Protein AF-A0A0D6LVY1-F1 (afdb_monomer)

Solvent-accessible surface area (backbone atoms only — not comparable to full-atom values): 8992 Å² total; per-residue (Å²): 85,73,60,72,31,41,36,38,36,29,30,44,64,63,75,89,85,78,68,88,63,68,72,38,82,37,32,75,50,54,25,40,91,86,41,51,76,86,82,75,62,76,79,96,64,95,49,84,60,47,38,36,43,37,40,38,37,65,56,86,53,78,99,54,90,48,34,40,32,43,77,42,79,54,66,68,87,54,64,52,91,67,97,62,76,85,53,84,87,80,89,73,90,65,72,58,67,59,88,60,89,83,53,43,75,48,69,77,70,70,82,70,72,76,83,75,93,75,93,77,77,80,78,89,80,80,80,84,81,91,82,85,92,128

Radius of gyration: 21.42 Å; Cα contacts (8 Å, |Δi|>4): 197; chains: 1; bounding box: 46×61×39 Å

Organism: NCBI:txid53326

Mean predicted aligned error: 12.51 Å

Sequence (134 aa):
ARKNTQKTLLS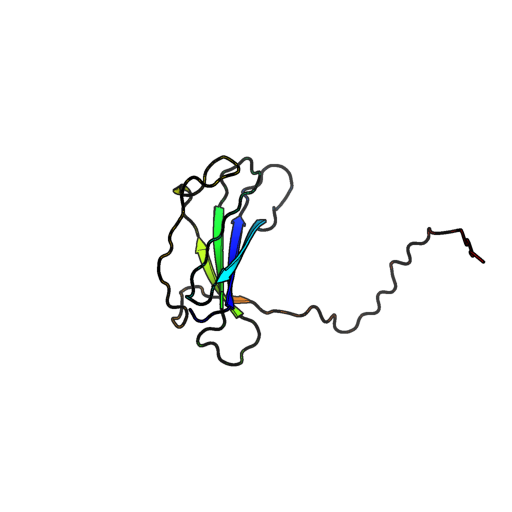NGAEYLSGPDPDDLLDQGYTDANGEFQLSGGTAELTPIDPVFKVYHDCDDGIKPGSRKVKFALPKSYITNGKTPKKTFDIGVLNLETIFAKEEREMIVSRMRRGGINADYMDADKSGSSEENQ

Foldseek 3Di:
DAWFKKKWKWWLADDDDDPRDDTHTFFIDTQDRVRDDDTGGDDDHPDQTWMKMKIWACQLVPPDAFTKIDIDTDDSVQDDPDGDGPDDDDPDDDDPNDDDVPIDGDGPPPPPVPDDPPPPDPPPDDDDDDDDDD

Structure (mmCIF, N/CA/C/O backbone):
data_AF-A0A0D6LVY1-F1
#
_entry.id   AF-A0A0D6LVY1-F1
#
loop_
_atom_site.group_PDB
_atom_site.id
_atom_site.type_symbol
_atom_site.label_atom_id
_atom_site.label_alt_id
_atom_site.label_comp_id
_atom_site.label_asym_id
_atom_site.label_entity_id
_atom_site.label_seq_id
_atom_site.pdbx_PDB_ins_code
_atom_site.Cartn_x
_atom_site.Cartn_y
_atom_site.Cartn_z
_atom_site.occupancy
_atom_site.B_iso_or_equiv
_atom_site.auth_seq_id
_atom_site.auth_comp_id
_atom_site.auth_asym_id
_atom_site.auth_atom_id
_atom_site.pdbx_PDB_model_n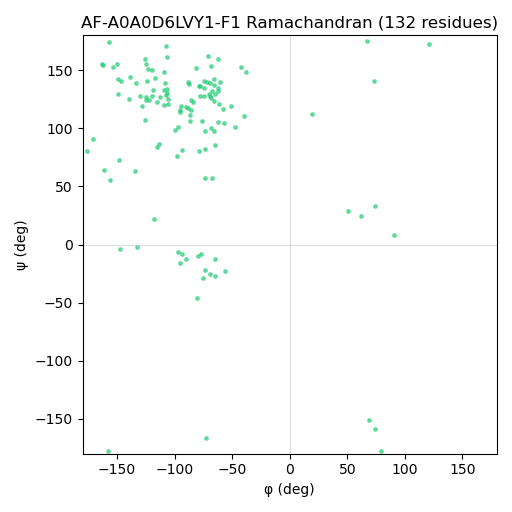um
ATOM 1 N N . ALA A 1 1 ? 7.994 -6.493 -7.356 1.00 50.12 1 ALA A N 1
ATOM 2 C CA . ALA A 1 1 ? 8.145 -5.142 -7.938 1.00 50.12 1 ALA A CA 1
ATOM 3 C C . ALA A 1 1 ? 9.577 -4.678 -7.717 1.00 50.12 1 ALA A C 1
ATOM 5 O O . ALA A 1 1 ? 10.118 -4.959 -6.653 1.00 50.12 1 ALA A O 1
ATOM 6 N N . ARG A 1 2 ? 10.209 -4.020 -8.698 1.00 51.91 2 ARG A N 1
ATOM 7 C CA . ARG A 1 2 ? 11.494 -3.351 -8.451 1.00 51.91 2 ARG A CA 1
ATOM 8 C C . ARG A 1 2 ? 11.260 -2.159 -7.511 1.00 51.91 2 ARG A C 1
ATOM 10 O O . ARG A 1 2 ? 10.150 -1.634 -7.437 1.00 51.91 2 ARG A O 1
ATOM 17 N N . LYS A 1 3 ? 12.310 -1.809 -6.769 1.00 61.41 3 LYS A N 1
ATOM 18 C CA . LYS A 1 3 ? 12.375 -0.735 -5.765 1.00 61.41 3 LYS A CA 1
ATOM 19 C C . LYS A 1 3 ? 11.665 0.543 -6.240 1.00 61.41 3 LYS A C 1
ATOM 21 O O . LYS A 1 3 ? 11.654 0.818 -7.436 1.00 61.41 3 LYS A O 1
ATOM 26 N N . ASN A 1 4 ? 11.170 1.347 -5.296 1.00 67.88 4 ASN A N 1
ATOM 27 C CA . ASN A 1 4 ? 10.585 2.672 -5.548 1.00 67.88 4 ASN A CA 1
ATOM 28 C C . ASN A 1 4 ? 9.184 2.684 -6.201 1.00 67.88 4 ASN A C 1
ATOM 30 O O . ASN A 1 4 ? 8.853 3.588 -6.961 1.00 67.88 4 ASN A O 1
ATOM 34 N N . THR A 1 5 ? 8.337 1.697 -5.895 1.00 81.00 5 THR A N 1
ATOM 35 C CA . THR A 1 5 ? 6.902 1.760 -6.223 1.00 81.00 5 THR A CA 1
ATOM 36 C C . THR A 1 5 ? 6.168 2.541 -5.131 1.00 81.00 5 THR A C 1
ATOM 38 O O . THR A 1 5 ? 6.226 2.126 -3.971 1.00 81.00 5 THR A O 1
ATOM 41 N N . GLN A 1 6 ? 5.462 3.622 -5.475 1.00 85.75 6 GLN A N 1
ATOM 42 C CA . GLN A 1 6 ? 4.680 4.398 -4.505 1.00 85.75 6 GLN A CA 1
ATOM 43 C C . GLN A 1 6 ? 3.359 3.686 -4.192 1.00 85.75 6 GLN A C 1
ATOM 45 O O . GLN A 1 6 ? 2.665 3.158 -5.066 1.00 85.75 6 GLN A O 1
ATOM 50 N N . LYS A 1 7 ? 3.025 3.652 -2.908 1.00 88.25 7 LYS A N 1
ATOM 51 C CA . LYS A 1 7 ? 1.880 2.965 -2.324 1.00 88.25 7 LYS A CA 1
ATOM 52 C C . LYS A 1 7 ? 1.079 3.985 -1.535 1.00 88.25 7 LYS A C 1
ATOM 54 O O . LYS A 1 7 ? 1.641 4.657 -0.678 1.00 88.25 7 LYS A O 1
ATOM 59 N N . THR A 1 8 ? -0.212 4.084 -1.810 1.00 87.19 8 THR A N 1
ATOM 60 C CA . THR A 1 8 ? -1.088 5.067 -1.169 1.00 87.19 8 THR A CA 1
ATOM 61 C C . THR A 1 8 ? -2.319 4.356 -0.637 1.00 87.19 8 THR A C 1
ATOM 63 O O . THR A 1 8 ? -2.982 3.628 -1.375 1.00 87.19 8 THR A O 1
ATOM 66 N N . LEU A 1 9 ? -2.628 4.569 0.634 1.00 83.62 9 LEU A N 1
ATOM 67 C CA . LEU A 1 9 ? -3.845 4.103 1.274 1.00 83.62 9 LEU A CA 1
ATOM 68 C C . LEU A 1 9 ? -4.773 5.298 1.475 1.00 83.62 9 LEU A C 1
ATOM 70 O O . LEU A 1 9 ? -4.373 6.298 2.065 1.00 83.62 9 LEU A O 1
ATOM 74 N N . LEU A 1 10 ? -5.997 5.185 0.977 1.00 83.62 10 LEU A N 1
ATOM 75 C CA . LEU A 1 10 ? -7.012 6.226 1.081 1.00 83.62 10 LEU A CA 1
ATOM 76 C C . LEU A 1 10 ? -8.279 5.675 1.726 1.00 83.62 10 LEU A C 1
ATOM 78 O O . LEU A 1 10 ? -8.540 4.477 1.608 1.00 83.62 10 LEU A O 1
ATOM 82 N N . SER A 1 11 ? -9.083 6.537 2.335 1.00 81.19 11 SER A N 1
ATOM 83 C CA . SER A 1 11 ? -10.491 6.265 2.628 1.00 81.19 11 SER A CA 1
ATOM 84 C C . SER A 1 11 ? -11.375 7.071 1.694 1.00 81.19 11 SER A C 1
ATOM 86 O O . SER A 1 11 ? -11.177 8.267 1.510 1.00 81.19 11 SER A O 1
ATOM 88 N N . ASN A 1 12 ? -12.384 6.413 1.132 1.00 71.00 12 ASN A N 1
ATOM 89 C CA . ASN A 1 12 ? -13.540 7.122 0.614 1.00 71.00 12 ASN A CA 1
ATOM 90 C C . ASN A 1 12 ? -14.491 7.298 1.800 1.00 71.00 12 ASN A C 1
ATOM 92 O O . ASN A 1 12 ? -15.001 6.298 2.321 1.00 71.00 12 ASN A O 1
ATOM 96 N N . GLY A 1 13 ? -14.662 8.533 2.261 1.00 57.00 13 GLY A N 1
ATOM 97 C CA . GLY A 1 13 ? -15.585 8.826 3.346 1.00 57.00 13 GLY A CA 1
ATOM 98 C C . GLY A 1 13 ? -17.032 8.773 2.870 1.00 57.00 13 GLY A C 1
ATOM 99 O O . GLY A 1 13 ? -17.350 9.204 1.758 1.00 57.00 13 GLY A O 1
ATOM 100 N N . ALA A 1 14 ? -17.925 8.225 3.693 1.00 50.12 14 ALA A N 1
ATOM 101 C CA . ALA A 1 14 ? -19.364 8.365 3.481 1.00 50.12 14 ALA A CA 1
ATOM 102 C C . ALA A 1 14 ? -19.869 9.518 4.362 1.00 50.12 14 ALA A C 1
ATOM 104 O O . ALA A 1 14 ? -20.052 9.349 5.570 1.00 50.12 14 ALA A O 1
ATOM 105 N N . GLU A 1 15 ? -20.067 10.681 3.730 1.00 57.06 15 GLU A N 1
ATOM 106 C CA . GLU A 1 15 ? -20.613 11.926 4.292 1.00 57.06 15 GLU A CA 1
ATOM 107 C C . GLU A 1 15 ? -21.750 11.727 5.311 1.00 57.06 15 GLU A C 1
ATOM 109 O O . GLU A 1 15 ? -22.649 10.908 5.106 1.00 57.06 15 GLU A O 1
ATOM 114 N N . TYR A 1 16 ? -21.837 12.644 6.290 1.00 52.41 16 TYR A N 1
ATOM 115 C CA . TYR A 1 16 ? -23.158 13.222 6.593 1.00 52.41 16 TYR A CA 1
ATOM 116 C C . TYR A 1 16 ? -23.211 14.687 7.085 1.00 52.41 16 TYR A C 1
ATOM 118 O O . TYR A 1 16 ? -24.319 15.186 7.236 1.00 52.41 16 TYR A O 1
ATOM 126 N N . LEU A 1 17 ? -22.121 15.437 7.330 1.00 47.94 17 LEU A N 1
ATOM 127 C CA . LEU A 1 17 ? -22.277 16.808 7.884 1.00 47.94 17 LEU A CA 1
ATOM 128 C C . LEU A 1 17 ? -21.488 17.954 7.224 1.00 47.94 17 LEU A C 1
ATOM 130 O O . LEU A 1 17 ? -21.702 19.096 7.627 1.00 47.94 17 LEU A O 1
ATOM 134 N N . SER A 1 18 ? -20.645 17.733 6.208 1.00 48.72 18 SER A N 1
ATOM 135 C CA . SER A 1 18 ? -19.869 18.843 5.621 1.00 48.72 18 SER A CA 1
ATOM 136 C C . SER A 1 18 ? -19.408 18.625 4.170 1.00 48.72 18 SER A C 1
ATOM 138 O O . SER A 1 18 ? -18.233 18.792 3.869 1.00 48.72 18 SER A O 1
ATOM 140 N N . GLY A 1 19 ? -20.325 18.339 3.245 1.00 54.09 19 GLY A N 1
ATOM 141 C CA . GLY A 1 19 ? -20.007 18.330 1.809 1.00 54.09 19 GLY A CA 1
ATOM 142 C C . GLY A 1 19 ? -19.047 17.209 1.377 1.00 54.09 19 GLY A C 1
ATOM 143 O O . GLY A 1 19 ? -18.589 16.440 2.221 1.00 54.09 19 GLY A O 1
ATOM 144 N N . PRO A 1 20 ? -18.793 17.073 0.059 1.00 48.28 20 PRO A N 1
ATOM 145 C CA . PRO A 1 20 ? -18.098 15.918 -0.493 1.00 48.28 20 PRO A CA 1
ATOM 146 C C . PRO A 1 20 ? -16.690 15.853 0.088 1.00 48.28 20 PRO A C 1
ATOM 148 O O . PRO A 1 20 ? -15.836 16.660 -0.288 1.00 48.28 20 PRO A O 1
ATOM 151 N N . ASP A 1 21 ? -16.470 14.913 1.007 1.00 55.62 21 ASP A N 1
ATOM 152 C CA . ASP A 1 21 ? -15.149 14.683 1.571 1.00 55.62 21 ASP A CA 1
ATOM 153 C C . ASP A 1 21 ? -14.218 14.264 0.424 1.00 55.62 21 ASP A C 1
ATOM 155 O O . ASP A 1 21 ? -14.512 13.300 -0.297 1.00 55.62 21 ASP A O 1
ATOM 159 N N . PRO A 1 22 ? -13.126 15.005 0.173 1.00 59.91 22 PRO A N 1
ATOM 160 C CA . PRO A 1 22 ? -12.109 14.540 -0.756 1.00 59.91 22 PRO A CA 1
ATOM 161 C C . PRO A 1 22 ? -11.541 13.213 -0.236 1.00 59.91 22 PRO A C 1
ATOM 163 O O . PRO A 1 22 ? -11.333 13.095 0.964 1.00 59.91 22 PRO A O 1
ATOM 166 N N . ASP A 1 23 ? -11.282 12.236 -1.123 1.00 70.00 23 ASP A N 1
ATOM 167 C CA . ASP A 1 23 ? -10.627 10.961 -0.771 1.00 70.00 23 ASP A CA 1
ATOM 168 C C . ASP A 1 23 ? -9.483 11.209 0.240 1.00 70.00 23 ASP A C 1
ATOM 170 O O . ASP A 1 23 ? -8.447 11.791 -0.109 1.00 70.00 23 ASP A O 1
ATOM 174 N N . ASP A 1 24 ? -9.673 10.764 1.480 1.00 83.31 24 ASP A N 1
ATOM 175 C CA . ASP A 1 24 ? -8.794 11.070 2.604 1.00 83.31 24 ASP A CA 1
ATOM 176 C C . ASP A 1 24 ? -7.503 10.258 2.483 1.00 83.31 24 ASP A C 1
ATOM 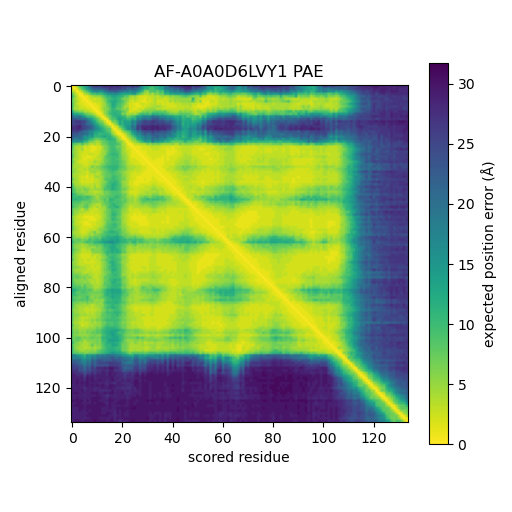178 O O . ASP A 1 24 ? -7.531 9.031 2.348 1.00 83.31 24 ASP A O 1
ATOM 182 N N . LEU A 1 25 ? -6.346 10.923 2.551 1.00 88.69 25 LEU A N 1
ATOM 183 C CA . LEU A 1 25 ? -5.053 10.243 2.586 1.00 88.69 25 LEU A CA 1
ATOM 184 C C . LEU A 1 25 ? -4.797 9.654 3.972 1.00 88.69 25 LEU A C 1
ATOM 186 O O . LEU A 1 25 ? -4.458 10.379 4.902 1.00 88.69 25 LEU A O 1
ATOM 190 N N . LEU A 1 26 ? -4.906 8.330 4.087 1.00 90.38 26 LEU A N 1
ATOM 191 C CA . LEU A 1 26 ? -4.659 7.618 5.339 1.00 90.38 26 LEU A CA 1
ATOM 192 C C . LEU A 1 26 ? -3.170 7.395 5.584 1.00 90.38 26 LEU A C 1
ATOM 194 O O . LEU A 1 26 ? -2.700 7.585 6.701 1.00 90.38 26 LEU A O 1
ATOM 198 N N . ASP A 1 27 ? -2.449 6.950 4.554 1.00 93.00 27 ASP A N 1
ATOM 199 C CA . ASP A 1 27 ? -1.009 6.709 4.625 1.00 93.00 27 ASP A CA 1
ATOM 200 C C . ASP A 1 27 ? -0.392 6.618 3.220 1.00 93.00 27 ASP A C 1
ATOM 202 O O . ASP A 1 27 ? -1.062 6.264 2.242 1.00 93.00 27 ASP A O 1
ATOM 206 N N . GLN A 1 28 ? 0.902 6.904 3.106 1.00 94.44 28 GLN A N 1
ATOM 207 C CA . GLN A 1 28 ? 1.661 6.754 1.870 1.00 94.44 28 GLN A CA 1
ATOM 208 C C . GLN A 1 28 ? 3.104 6.343 2.152 1.00 94.44 28 GLN A C 1
ATOM 210 O O . GLN A 1 28 ? 3.770 6.871 3.036 1.00 94.44 28 GLN A O 1
ATOM 215 N N . GLY A 1 29 ? 3.623 5.453 1.313 1.00 94.06 29 GLY A N 1
ATOM 216 C CA . GLY A 1 29 ? 5.001 4.997 1.401 1.00 94.06 29 GLY A CA 1
ATOM 217 C C . GLY A 1 29 ? 5.516 4.442 0.084 1.00 94.06 29 GLY A C 1
ATOM 218 O O . GLY A 1 29 ? 4.824 4.430 -0.934 1.00 94.06 29 GLY A O 1
ATOM 219 N N . TYR A 1 30 ? 6.752 3.963 0.115 1.00 93.75 30 TYR A N 1
ATOM 220 C CA . TYR A 1 30 ? 7.396 3.297 -1.010 1.00 93.75 30 TYR A CA 1
ATOM 221 C C . TYR A 1 30 ? 7.771 1.878 -0.616 1.00 93.75 30 TYR A C 1
ATOM 223 O O . TYR A 1 30 ? 8.063 1.604 0.546 1.00 93.75 30 TYR A O 1
ATOM 231 N N . THR A 1 31 ? 7.786 0.980 -1.596 1.00 92.12 31 THR A N 1
ATOM 232 C CA . THR A 1 31 ? 8.335 -0.361 -1.386 1.00 92.12 31 THR A CA 1
ATOM 233 C C . THR A 1 31 ? 9.831 -0.297 -1.117 1.00 92.12 31 THR A C 1
ATOM 235 O O . THR A 1 31 ? 10.549 0.457 -1.787 1.00 92.12 31 THR A O 1
ATOM 238 N N . ASP A 1 32 ? 10.301 -1.149 -0.219 1.00 90.62 32 ASP A N 1
ATOM 239 C CA . ASP A 1 32 ? 11.709 -1.270 0.127 1.00 90.62 32 ASP A CA 1
ATOM 240 C C . ASP A 1 32 ? 12.549 -1.956 -0.977 1.00 90.62 32 ASP A C 1
ATOM 242 O O . ASP A 1 32 ? 12.137 -2.116 -2.134 1.00 90.62 32 ASP A O 1
ATOM 246 N N . ALA A 1 33 ? 13.776 -2.355 -0.626 1.00 89.38 33 ALA A N 1
ATOM 247 C CA . ALA A 1 33 ? 14.681 -3.039 -1.540 1.00 89.38 33 ALA A CA 1
ATOM 248 C C . ALA A 1 33 ? 14.189 -4.426 -1.998 1.00 89.38 33 ALA A C 1
ATOM 250 O O . ALA A 1 33 ? 14.576 -4.854 -3.090 1.00 89.38 33 ALA A O 1
ATOM 251 N N . ASN A 1 34 ? 13.369 -5.092 -1.182 1.00 89.81 34 ASN A N 1
ATOM 252 C CA . ASN A 1 34 ? 12.804 -6.419 -1.418 1.00 89.81 34 ASN A CA 1
ATOM 253 C C . ASN A 1 34 ? 11.412 -6.350 -2.072 1.00 89.81 34 ASN A C 1
ATOM 255 O O . ASN A 1 34 ? 10.889 -7.364 -2.529 1.00 89.81 34 ASN A O 1
ATOM 259 N N . GLY A 1 35 ? 10.830 -5.152 -2.178 1.00 89.88 35 GLY A N 1
ATOM 260 C CA . GLY A 1 35 ? 9.481 -4.943 -2.697 1.00 89.88 35 GLY A CA 1
ATOM 261 C C . GLY A 1 35 ? 8.397 -4.991 -1.616 1.00 89.88 35 GLY A C 1
ATOM 262 O O . GLY A 1 35 ? 7.214 -4.969 -1.961 1.00 89.88 35 GLY A O 1
ATOM 263 N N . GLU A 1 36 ? 8.785 -5.043 -0.341 1.00 92.69 36 GLU A N 1
ATOM 264 C CA . GLU A 1 36 ? 7.888 -5.070 0.812 1.00 92.69 36 GLU A CA 1
ATOM 265 C C . GLU A 1 36 ? 7.415 -3.660 1.168 1.00 92.69 36 GLU A C 1
ATOM 267 O O . GLU A 1 36 ? 8.086 -2.660 0.896 1.00 92.69 36 GLU A O 1
ATOM 272 N N . PHE A 1 37 ? 6.225 -3.570 1.755 1.00 94.00 37 PHE A N 1
ATOM 273 C CA . PHE A 1 37 ? 5.652 -2.323 2.244 1.00 94.00 37 PHE A CA 1
ATOM 274 C C . PHE A 1 37 ? 4.677 -2.617 3.384 1.00 94.00 37 PHE A C 1
ATOM 276 O O . PHE A 1 37 ? 4.054 -3.677 3.427 1.00 94.00 37 PHE A O 1
ATOM 283 N N . GLN A 1 38 ? 4.505 -1.646 4.274 1.00 94.50 38 GLN A N 1
ATOM 284 C CA . GLN A 1 38 ? 3.483 -1.680 5.308 1.00 94.50 38 GLN A CA 1
ATOM 285 C C . GLN A 1 38 ? 2.895 -0.281 5.436 1.00 94.50 38 GLN A C 1
ATOM 287 O O . GLN A 1 38 ? 3.640 0.679 5.598 1.00 94.50 38 GLN A O 1
ATOM 292 N N . LEU A 1 39 ? 1.572 -0.181 5.318 1.00 93.75 39 LEU A N 1
ATOM 293 C CA . LEU A 1 39 ? 0.836 1.070 5.464 1.00 93.75 39 LEU A CA 1
ATOM 294 C C . LEU A 1 39 ? -0.223 0.913 6.549 1.00 93.75 39 LEU A C 1
ATOM 296 O O . LEU A 1 39 ? -0.880 -0.130 6.640 1.00 93.75 39 LEU A O 1
ATOM 300 N N . SER A 1 40 ? -0.403 1.953 7.353 1.00 92.19 40 SER A N 1
ATOM 301 C CA . SER A 1 40 ? -1.433 2.016 8.383 1.00 92.19 40 SER A CA 1
ATOM 302 C C . SER A 1 40 ? -1.885 3.451 8.592 1.00 92.19 40 SER A C 1
ATOM 304 O O . SER A 1 40 ? -1.069 4.324 8.863 1.00 92.19 40 SER A O 1
ATOM 306 N N . GLY A 1 41 ? -3.193 3.670 8.558 1.00 88.69 41 GLY A N 1
ATOM 307 C CA . GLY A 1 41 ? -3.781 4.971 8.831 1.00 88.69 41 GLY A CA 1
ATOM 308 C C . GLY A 1 41 ? -5.227 4.836 9.277 1.00 88.69 41 GLY A C 1
ATOM 309 O O . GLY A 1 41 ? -5.794 3.740 9.296 1.00 88.69 41 GLY A O 1
ATOM 310 N N . GLY A 1 42 ? -5.815 5.960 9.657 1.00 87.25 42 GLY A N 1
ATOM 311 C CA . GLY A 1 42 ? -7.206 6.042 10.068 1.00 87.25 42 GLY A CA 1
ATOM 312 C C . GLY A 1 42 ? -7.687 7.482 10.016 1.00 87.25 42 GLY A C 1
ATOM 313 O O . GLY A 1 42 ? -6.891 8.409 10.136 1.00 87.25 42 GLY A O 1
ATOM 314 N N . THR A 1 43 ? -8.991 7.649 9.851 1.00 85.00 43 THR A N 1
ATOM 315 C CA . THR A 1 43 ? -9.669 8.946 9.838 1.00 85.00 43 THR A CA 1
ATOM 316 C C . THR A 1 43 ? -10.802 8.942 10.868 1.00 85.00 43 THR A C 1
ATOM 318 O O . THR A 1 43 ? -11.220 7.883 11.354 1.00 85.00 43 THR A O 1
ATOM 321 N N . ALA A 1 44 ? -11.242 10.129 11.276 1.00 83.62 44 ALA A N 1
ATOM 322 C CA . ALA A 1 44 ? -12.296 10.309 12.264 1.00 83.62 44 ALA A CA 1
ATOM 323 C C . ALA A 1 44 ? -13.651 10.459 11.562 1.00 83.62 44 ALA A C 1
ATOM 325 O O . ALA A 1 44 ? -14.156 11.566 11.406 1.00 83.62 44 ALA A O 1
ATOM 326 N N . GLU A 1 45 ? -14.248 9.332 11.177 1.00 75.75 45 GLU A N 1
ATOM 327 C CA . GLU A 1 45 ? -15.548 9.303 10.503 1.00 75.75 45 GLU A CA 1
ATOM 328 C C . GLU A 1 45 ? -16.670 8.755 11.396 1.00 75.75 45 GLU A C 1
ATOM 330 O O . GLU A 1 45 ? -16.459 7.905 12.267 1.00 75.75 45 GLU A O 1
ATOM 335 N N . LEU A 1 46 ? -17.889 9.262 11.179 1.00 75.25 46 LEU A N 1
ATOM 336 C CA . LEU A 1 46 ? -19.106 8.773 11.842 1.00 75.25 46 LEU A CA 1
ATOM 337 C C . LEU A 1 46 ? -19.583 7.439 11.253 1.00 75.25 46 LEU A C 1
ATOM 339 O O . LEU A 1 46 ? -20.228 6.648 11.945 1.00 75.25 46 LEU A O 1
ATOM 343 N N . THR A 1 47 ? -19.298 7.206 9.974 1.00 77.38 47 THR A N 1
ATOM 344 C CA . THR A 1 47 ? -19.686 6.013 9.223 1.00 77.38 47 THR A CA 1
ATOM 345 C C . THR A 1 47 ? -18.467 5.109 8.995 1.00 77.38 47 THR A C 1
ATOM 347 O O . THR A 1 47 ? -17.321 5.538 9.146 1.00 77.38 47 THR A O 1
ATOM 350 N N . PRO A 1 48 ? -18.670 3.817 8.680 1.00 77.62 48 PRO A N 1
ATOM 351 C CA . PRO A 1 48 ? -17.566 2.957 8.276 1.00 77.62 48 PRO A CA 1
ATOM 352 C C . PRO A 1 48 ? -16.973 3.417 6.941 1.00 77.62 48 PRO A C 1
ATOM 354 O O . PRO A 1 48 ? -17.680 3.432 5.934 1.00 77.62 48 PRO A O 1
ATOM 357 N N . ILE A 1 49 ? -15.669 3.685 6.943 1.00 84.81 49 ILE A N 1
ATOM 358 C CA . ILE A 1 49 ? -14.904 4.088 5.758 1.00 84.81 49 ILE A CA 1
ATOM 359 C C . ILE A 1 49 ? -14.894 3.020 4.654 1.00 84.81 49 ILE A C 1
ATOM 361 O O . ILE A 1 49 ? -15.078 1.824 4.910 1.00 84.81 49 ILE A O 1
ATOM 365 N N . ASP A 1 50 ? -14.604 3.443 3.424 1.00 88.00 50 ASP A N 1
ATOM 366 C CA . ASP A 1 50 ? -14.379 2.569 2.270 1.00 88.00 50 ASP A CA 1
ATOM 367 C C . ASP A 1 50 ? -12.913 2.668 1.797 1.00 88.00 50 ASP A C 1
ATOM 369 O O . ASP A 1 50 ? -12.587 3.486 0.933 1.00 88.00 50 ASP A O 1
ATOM 373 N N . PRO A 1 51 ? -11.989 1.875 2.377 1.00 89.19 51 PRO A N 1
ATOM 374 C CA . PRO A 1 51 ? -10.568 2.035 2.123 1.00 89.19 51 PRO A CA 1
ATOM 375 C C . PRO A 1 51 ? -10.156 1.516 0.743 1.00 89.19 51 PRO A C 1
ATOM 377 O O . PRO A 1 51 ? -10.502 0.404 0.330 1.00 89.19 51 PRO A O 1
ATOM 380 N N . VAL A 1 52 ? -9.341 2.307 0.049 1.00 92.12 52 VAL A N 1
ATOM 381 C CA . VAL A 1 52 ? -8.785 2.004 -1.270 1.00 92.12 52 VAL A CA 1
ATOM 382 C C . VAL A 1 52 ? -7.265 2.052 -1.210 1.00 92.12 52 VAL A C 1
ATOM 384 O O . VAL A 1 52 ? -6.659 3.066 -0.871 1.00 92.12 52 VAL A O 1
ATOM 387 N N . PHE A 1 53 ? -6.639 0.956 -1.614 1.00 93.81 53 PHE A N 1
ATOM 388 C CA . PHE A 1 53 ? -5.201 0.853 -1.790 1.00 93.81 53 PHE A CA 1
ATOM 389 C C . PHE A 1 53 ? -4.824 1.123 -3.251 1.00 93.81 53 PHE A C 1
ATOM 391 O O . PHE A 1 53 ? -5.260 0.417 -4.162 1.00 93.81 53 PHE A O 1
ATOM 398 N N . LYS A 1 54 ? -4.014 2.156 -3.486 1.00 93.38 54 LYS A N 1
ATOM 399 C CA . LYS A 1 54 ? -3.526 2.568 -4.806 1.00 93.38 54 LYS A CA 1
ATOM 400 C C . LYS A 1 54 ? -2.031 2.252 -4.930 1.00 93.38 54 LYS A C 1
ATOM 402 O O . LYS A 1 54 ? -1.236 2.558 -4.042 1.00 93.38 54 LYS A O 1
ATOM 407 N N . VAL A 1 55 ? -1.647 1.649 -6.052 1.00 93.75 55 VAL A N 1
ATOM 408 C CA . VAL A 1 55 ? -0.259 1.333 -6.404 1.00 93.75 55 VAL A CA 1
ATOM 409 C C . VAL A 1 55 ? 0.139 2.125 -7.635 1.00 93.75 55 VAL A C 1
ATOM 411 O O . VAL A 1 55 ? -0.476 1.956 -8.684 1.00 93.75 55 VAL A O 1
ATOM 414 N N . TYR A 1 56 ? 1.194 2.919 -7.508 1.00 92.94 56 TYR A N 1
ATOM 415 C CA . TYR A 1 56 ? 1.777 3.738 -8.563 1.00 92.94 56 TYR A CA 1
ATOM 416 C C . TYR A 1 56 ? 3.125 3.162 -8.970 1.00 92.94 56 TYR A C 1
ATOM 418 O O . TYR A 1 56 ? 4.020 3.033 -8.130 1.00 92.94 56 TYR A O 1
ATOM 426 N N . HIS A 1 57 ? 3.268 2.778 -10.235 1.00 91.56 57 HIS A N 1
ATOM 427 C CA . HIS A 1 57 ? 4.444 2.053 -10.702 1.00 91.56 57 HIS A CA 1
ATOM 428 C C . HIS A 1 57 ? 4.769 2.332 -12.169 1.00 91.56 57 HIS A C 1
ATOM 430 O O . HIS A 1 57 ? 3.885 2.646 -12.960 1.00 91.56 57 HIS A O 1
ATOM 436 N N . ASP A 1 58 ? 6.038 2.140 -12.521 1.00 90.31 58 ASP A N 1
ATOM 437 C CA . ASP A 1 58 ? 6.542 2.251 -13.897 1.00 90.31 58 ASP A CA 1
ATOM 438 C C . ASP A 1 58 ? 7.113 0.903 -14.395 1.00 90.31 58 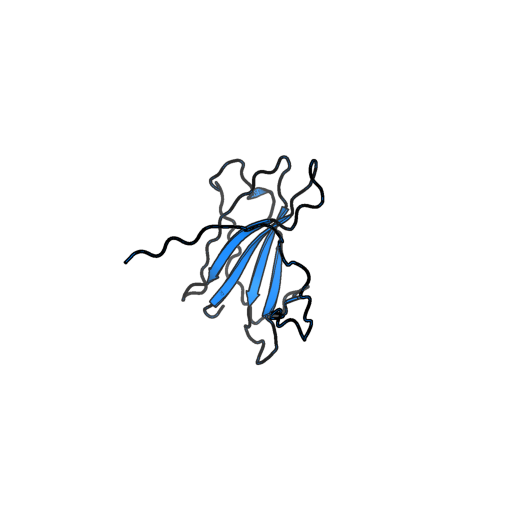ASP A C 1
ATOM 440 O O . ASP A 1 58 ? 7.957 0.851 -15.293 1.00 90.31 58 ASP A O 1
ATOM 444 N N . CYS A 1 59 ? 6.700 -0.221 -13.786 1.00 89.31 59 CYS A N 1
ATOM 445 C CA . CYS A 1 59 ? 7.177 -1.547 -14.189 1.00 89.31 59 CYS A CA 1
ATOM 446 C C . CYS A 1 59 ? 6.709 -1.855 -15.618 1.00 89.31 59 CYS A C 1
ATOM 448 O O . CYS A 1 59 ? 5.526 -1.709 -15.923 1.00 89.31 59 CYS A O 1
ATOM 450 N N . ASP A 1 60 ? 7.640 -2.276 -16.480 1.00 89.31 60 ASP A N 1
ATOM 451 C CA . ASP A 1 60 ? 7.402 -2.543 -17.909 1.00 89.31 60 ASP A CA 1
ATOM 452 C C . ASP A 1 60 ? 6.683 -1.397 -18.663 1.00 89.31 60 ASP A C 1
ATOM 454 O O . ASP A 1 60 ? 5.947 -1.613 -19.622 1.00 89.31 60 ASP A O 1
ATOM 458 N N . ASP A 1 61 ? 6.857 -0.143 -18.220 1.00 86.81 61 ASP A N 1
ATOM 459 C CA . ASP A 1 61 ? 6.127 0.997 -18.798 1.00 86.81 61 ASP A CA 1
ATOM 460 C C . ASP A 1 61 ? 6.914 1.750 -19.891 1.00 86.81 61 ASP A C 1
ATOM 462 O O . ASP A 1 61 ? 6.337 2.480 -20.705 1.00 86.81 61 ASP A O 1
ATOM 466 N N . GLY A 1 62 ? 8.231 1.528 -19.968 1.00 85.56 62 GLY A N 1
ATOM 467 C CA . GLY A 1 62 ? 9.131 2.231 -20.886 1.00 85.56 62 GLY A CA 1
ATOM 468 C C . GLY A 1 62 ? 9.303 3.713 -20.525 1.00 85.56 62 GLY A C 1
ATOM 469 O O . GLY A 1 62 ? 9.221 4.093 -19.363 1.00 85.56 62 GLY A O 1
ATOM 470 N N . ILE A 1 63 ? 9.560 4.566 -21.523 1.00 84.62 63 ILE A N 1
ATOM 471 C CA . ILE A 1 63 ? 9.676 6.026 -21.342 1.00 84.62 63 ILE A CA 1
ATOM 472 C C . ILE A 1 63 ? 8.335 6.667 -21.712 1.00 84.62 63 ILE A C 1
ATOM 474 O O . ILE A 1 63 ? 8.170 7.217 -22.803 1.00 84.62 63 ILE A O 1
ATOM 478 N N . LYS A 1 64 ? 7.346 6.551 -20.825 1.00 86.75 64 LYS A N 1
ATOM 479 C CA . LYS A 1 64 ? 6.030 7.182 -20.990 1.00 86.75 64 LYS A CA 1
ATOM 480 C C . LYS A 1 64 ? 5.791 8.193 -19.863 1.00 86.75 64 LYS A C 1
ATOM 482 O O . LYS A 1 64 ? 6.209 7.958 -18.735 1.00 86.75 64 LYS A O 1
ATOM 487 N N . PRO A 1 65 ? 5.134 9.332 -20.135 1.00 88.25 65 PRO A N 1
ATOM 488 C CA . PRO A 1 65 ? 4.892 10.351 -19.116 1.00 88.25 65 PRO A CA 1
ATOM 489 C C . PRO A 1 65 ? 3.840 9.894 -18.098 1.00 88.25 65 PRO A C 1
ATOM 491 O O . PRO A 1 65 ? 2.826 9.321 -18.487 1.00 88.25 65 PRO A O 1
ATOM 494 N N . GLY A 1 66 ? 4.043 10.182 -16.811 1.00 88.50 66 GLY A N 1
ATOM 495 C CA . GLY A 1 66 ? 3.169 9.711 -15.725 1.00 88.50 66 GLY A CA 1
ATOM 496 C C . GLY A 1 66 ? 3.433 8.256 -15.335 1.00 88.50 66 GLY A C 1
ATOM 497 O O . GLY A 1 66 ? 4.305 7.631 -15.926 1.00 88.50 66 GLY A O 1
ATOM 498 N N . SER A 1 67 ? 2.655 7.725 -14.394 1.00 90.44 67 SER A N 1
ATOM 499 C CA . SER A 1 67 ? 2.832 6.367 -13.858 1.00 90.44 67 SER A CA 1
ATOM 500 C C . SER A 1 67 ? 1.577 5.520 -14.022 1.00 90.44 67 SER A C 1
ATOM 502 O O . SER A 1 67 ? 0.450 6.035 -14.024 1.00 90.44 67 SER A O 1
ATOM 504 N N . ARG A 1 68 ? 1.756 4.202 -14.147 1.00 92.25 68 ARG A N 1
ATOM 505 C CA . ARG A 1 68 ? 0.648 3.238 -14.124 1.00 92.25 68 ARG A CA 1
ATOM 506 C C . ARG A 1 68 ? 0.070 3.178 -12.710 1.00 92.25 68 ARG A C 1
ATOM 508 O O . ARG A 1 68 ? 0.809 3.205 -11.726 1.00 92.25 68 ARG A O 1
ATOM 515 N N . LYS A 1 69 ? -1.256 3.108 -12.604 1.00 92.88 69 LYS A N 1
ATOM 516 C CA . LYS A 1 69 ? -1.995 3.129 -11.340 1.00 92.88 69 LYS A CA 1
ATOM 517 C C . LYS A 1 69 ? -2.971 1.966 -11.254 1.00 92.88 69 LYS A C 1
ATOM 519 O O . LYS A 1 69 ? -3.940 1.901 -12.009 1.00 92.88 69 LYS A O 1
ATOM 524 N N . VAL A 1 70 ? -2.779 1.116 -10.253 1.00 93.56 70 VAL A N 1
ATOM 525 C CA . VAL A 1 70 ? -3.696 0.018 -9.920 1.00 93.56 70 VAL A CA 1
ATOM 526 C C . VAL A 1 70 ? -4.438 0.355 -8.629 1.00 93.56 70 VAL A C 1
ATOM 528 O O . VAL A 1 70 ? -3.839 0.890 -7.697 1.00 93.56 70 VAL A O 1
ATOM 531 N N . LYS A 1 71 ? -5.741 0.061 -8.569 1.00 93.56 71 LYS A N 1
ATOM 532 C CA . LYS A 1 71 ? -6.594 0.321 -7.400 1.00 93.56 71 LYS A CA 1
ATOM 533 C C . LYS A 1 71 ? -7.169 -0.985 -6.862 1.00 93.56 71 LYS A C 1
ATOM 535 O O . LYS A 1 71 ? -7.731 -1.770 -7.623 1.00 93.56 71 LYS A O 1
ATOM 540 N N . PHE A 1 72 ? -7.095 -1.169 -5.551 1.00 93.12 72 PHE A N 1
ATOM 541 C CA . PHE A 1 72 ? -7.658 -2.304 -4.830 1.00 93.12 72 PHE A CA 1
ATOM 542 C C . PHE A 1 72 ? -8.592 -1.792 -3.737 1.00 93.12 72 PHE A C 1
ATOM 544 O O . PHE A 1 72 ? -8.182 -0.996 -2.896 1.00 93.12 72 PHE A O 1
ATOM 551 N N . ALA A 1 73 ? -9.842 -2.246 -3.736 1.00 92.56 73 ALA A N 1
ATOM 552 C CA . ALA A 1 73 ? -10.746 -2.001 -2.618 1.00 92.56 73 ALA A CA 1
ATOM 553 C C . ALA A 1 73 ? -10.392 -2.963 -1.479 1.00 92.56 73 ALA A C 1
ATOM 555 O O . ALA A 1 73 ? -10.300 -4.174 -1.700 1.00 92.56 73 ALA A O 1
ATOM 556 N N . LEU A 1 74 ? -10.181 -2.433 -0.277 1.00 92.38 74 LEU A N 1
ATOM 557 C CA . LEU A 1 74 ? -9.890 -3.255 0.889 1.00 92.38 74 LEU A CA 1
ATOM 558 C C . LEU A 1 74 ? -11.198 -3.705 1.561 1.00 92.38 74 LEU A C 1
ATOM 560 O O . LEU A 1 74 ? -12.129 -2.908 1.691 1.00 92.38 74 LEU A O 1
ATOM 564 N N . PRO A 1 75 ? -11.309 -4.968 2.011 1.00 91.94 75 PRO A N 1
ATOM 565 C CA . PRO A 1 75 ? -12.536 -5.440 2.638 1.00 91.94 75 PRO A CA 1
ATOM 566 C C . PRO A 1 75 ? -12.819 -4.724 3.965 1.00 91.94 75 PRO A C 1
ATOM 568 O O . PRO A 1 75 ? -11.940 -4.619 4.825 1.00 91.94 75 PRO A O 1
ATOM 571 N N . LYS A 1 76 ? -14.085 -4.345 4.193 1.00 88.44 76 LYS A N 1
ATOM 572 C CA . LYS A 1 76 ? -14.528 -3.660 5.425 1.00 88.44 76 LYS A CA 1
ATOM 573 C C . LYS A 1 76 ? -14.205 -4.423 6.716 1.00 88.44 76 LYS A C 1
ATOM 575 O O . LYS A 1 76 ? -14.066 -3.820 7.772 1.00 88.44 76 LYS A O 1
ATOM 580 N N . SER A 1 77 ? -14.021 -5.743 6.646 1.00 90.56 77 SER A N 1
ATOM 581 C CA . SER A 1 77 ? -13.660 -6.598 7.787 1.00 90.56 77 SER A CA 1
ATOM 582 C C . SER A 1 77 ? -12.275 -6.327 8.396 1.00 90.56 77 SER A C 1
ATOM 584 O O . SER A 1 77 ? -11.976 -6.866 9.469 1.00 90.56 77 SER A O 1
ATOM 586 N N . TYR A 1 78 ? -11.427 -5.553 7.708 1.00 90.25 78 TYR A N 1
ATOM 587 C CA . TYR A 1 78 ? -10.100 -5.129 8.173 1.00 90.25 78 TYR A CA 1
ATOM 588 C C . TYR A 1 78 ? -10.099 -3.732 8.806 1.00 90.25 78 TYR A C 1
ATOM 590 O O . TYR A 1 78 ? -9.093 -3.330 9.384 1.00 90.25 78 TYR A O 1
ATOM 598 N N . ILE A 1 79 ? -11.226 -3.020 8.759 1.00 88.81 79 ILE A N 1
ATOM 599 C CA . ILE A 1 79 ? -11.403 -1.736 9.436 1.00 88.81 79 ILE A CA 1
ATOM 600 C C . ILE A 1 79 ? -11.681 -2.005 10.913 1.00 88.81 79 ILE A C 1
ATOM 602 O O . ILE A 1 79 ? -12.459 -2.894 11.272 1.00 88.81 79 ILE A O 1
ATOM 606 N N . THR A 1 80 ? -11.044 -1.235 11.789 1.00 89.19 80 THR A N 1
ATOM 607 C CA . THR A 1 80 ? -11.223 -1.367 13.234 1.00 89.19 80 THR A CA 1
ATOM 608 C C . THR A 1 80 ? -11.437 -0.010 13.869 1.00 89.19 80 THR A C 1
ATOM 610 O O . THR A 1 80 ? -10.722 0.932 13.552 1.00 89.19 80 THR A O 1
ATOM 613 N N . ASN A 1 81 ? -12.364 0.068 14.821 1.00 86.06 81 ASN A N 1
ATOM 614 C CA . ASN A 1 81 ? -12.559 1.282 15.606 1.00 86.06 81 ASN A CA 1
ATOM 615 C C . ASN A 1 81 ? -11.373 1.499 16.554 1.00 86.06 81 ASN A C 1
ATOM 617 O O . ASN A 1 81 ? -11.017 0.600 17.326 1.00 86.06 81 ASN A O 1
ATOM 621 N N . GLY A 1 82 ? -10.811 2.705 16.520 1.00 85.25 82 GLY A N 1
ATOM 622 C CA . GLY A 1 82 ? -9.679 3.120 17.345 1.00 85.25 82 GLY A CA 1
ATOM 623 C C . GLY A 1 82 ? -8.475 3.559 16.514 1.00 85.25 82 GLY A C 1
ATOM 624 O O . GLY A 1 82 ? -8.451 3.417 15.298 1.00 85.25 82 GLY A O 1
ATOM 625 N N . LYS A 1 83 ? -7.461 4.105 17.192 1.00 82.19 83 LYS A N 1
ATOM 626 C CA . LYS A 1 83 ? -6.254 4.644 16.542 1.00 82.19 83 LYS A CA 1
ATOM 627 C C . LYS A 1 83 ? -5.305 3.567 16.014 1.00 82.19 83 LYS A C 1
ATOM 629 O O . LYS A 1 83 ? -4.467 3.861 15.174 1.00 82.19 83 LYS A O 1
ATOM 634 N N . THR A 1 84 ? -5.391 2.349 16.543 1.00 85.44 84 THR A N 1
ATOM 635 C CA . THR A 1 84 ? -4.482 1.252 16.205 1.00 85.44 84 THR A CA 1
ATOM 636 C C . THR A 1 84 ? -5.222 0.151 15.443 1.00 85.44 84 THR A C 1
ATOM 638 O O . THR A 1 84 ? -6.243 -0.348 15.933 1.00 85.44 84 THR A O 1
ATOM 641 N N . PRO A 1 85 ? -4.725 -0.264 14.263 1.00 86.62 85 PRO A N 1
ATOM 642 C CA . PRO A 1 85 ? -5.326 -1.358 13.515 1.00 86.62 85 PRO A CA 1
ATOM 643 C C . PRO A 1 85 ? -5.143 -2.679 14.270 1.00 86.62 85 PRO A C 1
ATOM 645 O O . PRO A 1 85 ? -4.045 -3.005 14.718 1.00 86.62 85 PRO A O 1
ATOM 648 N N . LYS A 1 86 ? -6.220 -3.463 14.412 1.00 90.31 86 LYS A N 1
ATOM 649 C CA . LYS A 1 86 ? -6.158 -4.790 15.072 1.00 90.31 86 LYS A CA 1
ATOM 650 C C . LYS A 1 86 ? -5.871 -5.939 14.107 1.00 90.31 86 LYS A C 1
ATOM 652 O O . LYS A 1 86 ? -5.642 -7.061 14.549 1.00 90.31 86 LYS A O 1
ATOM 657 N N . LYS A 1 87 ? -5.966 -5.687 12.802 1.00 90.88 87 LYS A N 1
ATOM 658 C CA . LYS A 1 87 ? -5.774 -6.678 11.743 1.00 90.88 87 LYS A CA 1
ATOM 659 C C . LYS A 1 87 ? -4.972 -6.057 10.613 1.00 90.88 87 LYS A C 1
ATOM 661 O O . LYS A 1 87 ? -5.192 -4.900 10.269 1.00 90.88 87 LYS A O 1
ATOM 666 N N . THR A 1 88 ? -4.122 -6.868 10.003 1.00 92.12 88 THR A N 1
ATOM 667 C CA . THR A 1 88 ? -3.364 -6.501 8.808 1.00 92.12 88 THR A CA 1
ATOM 668 C C . THR A 1 88 ? -3.945 -7.249 7.619 1.00 92.12 88 THR A C 1
ATOM 670 O O . THR A 1 88 ? -4.133 -8.464 7.687 1.00 92.12 88 THR A O 1
ATOM 673 N N . PHE A 1 89 ? -4.261 -6.525 6.547 1.00 94.12 89 PHE A N 1
ATOM 674 C CA 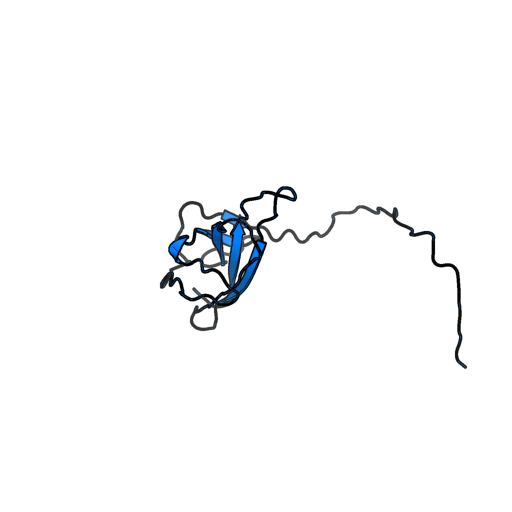. PHE A 1 89 ? -4.608 -7.131 5.267 1.00 94.12 89 PHE A CA 1
ATOM 675 C C . PHE A 1 89 ? -3.325 -7.409 4.487 1.00 94.12 89 PHE A C 1
ATOM 677 O O . PHE A 1 89 ? -2.612 -6.474 4.130 1.00 94.12 89 PHE A O 1
ATOM 684 N N . ASP A 1 90 ? -3.042 -8.683 4.232 1.00 94.44 90 ASP A N 1
ATOM 685 C CA . ASP A 1 90 ? -1.938 -9.100 3.375 1.00 94.44 90 ASP A CA 1
ATOM 686 C C . ASP A 1 90 ? -2.462 -9.332 1.954 1.00 94.44 90 ASP A C 1
ATOM 688 O O . ASP A 1 90 ? -3.281 -10.221 1.714 1.00 94.44 90 ASP A O 1
ATOM 692 N N . ILE A 1 91 ? -2.008 -8.500 1.015 1.00 92.62 91 ILE A N 1
ATOM 693 C CA . ILE A 1 91 ? -2.361 -8.613 -0.407 1.00 92.62 91 ILE A CA 1
ATOM 694 C C . ILE A 1 91 ? -1.533 -9.692 -1.128 1.00 92.62 91 ILE A C 1
ATOM 696 O O . ILE A 1 91 ? -1.826 -10.039 -2.274 1.00 92.62 91 ILE A O 1
ATOM 700 N N . GLY A 1 92 ? -0.505 -10.225 -0.466 1.00 93.94 92 GLY A N 1
ATOM 701 C CA . GLY A 1 92 ? 0.441 -11.180 -1.014 1.00 93.94 92 GLY A CA 1
ATOM 702 C C . GLY A 1 92 ? 1.440 -10.549 -1.984 1.00 93.94 92 GLY A C 1
ATOM 703 O O . GLY A 1 92 ? 1.691 -9.342 -1.999 1.00 93.94 92 GLY A O 1
ATOM 704 N N . VAL A 1 93 ? 2.027 -11.399 -2.828 1.00 92.88 93 VAL A N 1
ATOM 705 C CA . VAL A 1 93 ? 3.037 -10.995 -3.811 1.00 92.88 93 VAL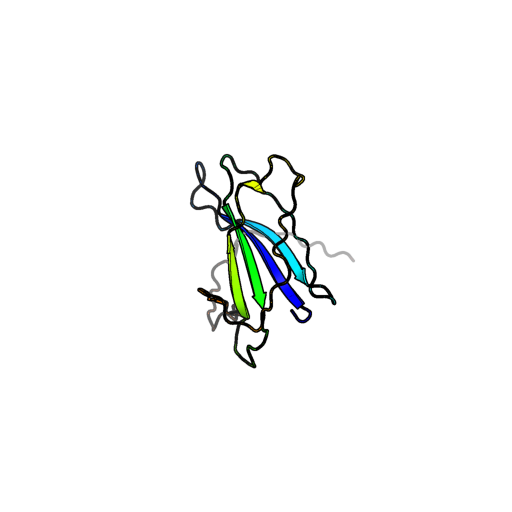 A CA 1
ATOM 706 C C . VAL A 1 93 ? 2.374 -10.742 -5.160 1.00 92.88 93 VAL A C 1
ATOM 708 O O . VAL A 1 93 ? 1.865 -11.660 -5.800 1.00 92.88 93 VAL A O 1
ATOM 711 N N . LEU A 1 94 ? 2.422 -9.491 -5.618 1.00 92.00 94 LEU A N 1
ATOM 712 C CA . LEU A 1 94 ? 1.878 -9.080 -6.913 1.00 92.00 94 LEU A CA 1
ATOM 713 C C . LEU A 1 94 ? 2.995 -8.803 -7.927 1.00 92.00 94 LEU A C 1
ATOM 715 O O . LEU A 1 94 ? 3.917 -8.023 -7.661 1.00 92.00 94 LEU A O 1
ATOM 719 N N . ASN A 1 95 ? 2.879 -9.388 -9.124 1.00 91.62 95 ASN A N 1
ATOM 720 C CA . ASN A 1 95 ? 3.737 -9.039 -10.254 1.00 91.62 95 ASN A CA 1
ATOM 721 C C . ASN A 1 95 ? 3.160 -7.837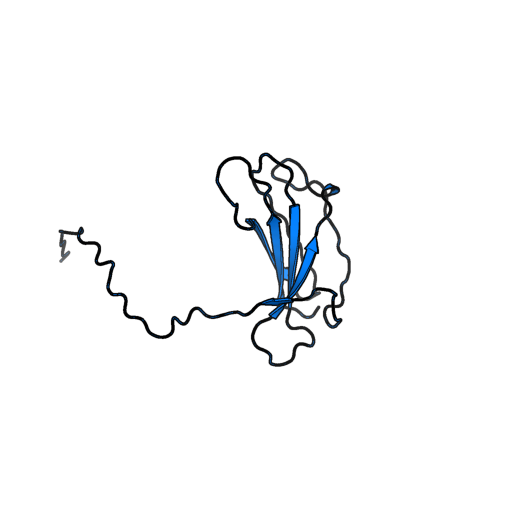 -11.022 1.00 91.62 95 ASN A C 1
ATOM 723 O O . ASN A 1 95 ? 2.187 -7.967 -11.766 1.00 91.62 95 ASN A O 1
ATOM 727 N N . LEU A 1 96 ? 3.791 -6.674 -10.848 1.00 91.81 96 LEU A N 1
ATOM 728 C CA . LEU A 1 96 ? 3.364 -5.412 -11.456 1.00 91.81 96 LEU A CA 1
ATOM 729 C C . LEU A 1 96 ? 3.727 -5.270 -12.944 1.00 91.81 96 LEU A C 1
ATOM 731 O O . LEU A 1 96 ? 3.263 -4.337 -13.584 1.00 91.81 96 LEU A O 1
ATOM 735 N N . GLU A 1 97 ? 4.514 -6.183 -13.518 1.00 90.06 97 GLU A N 1
ATOM 736 C CA . GLU A 1 97 ? 4.786 -6.188 -14.968 1.00 90.06 97 GLU A CA 1
ATOM 737 C C . GLU A 1 97 ? 3.533 -6.580 -15.769 1.00 90.06 97 GLU A C 1
ATOM 739 O O . GLU A 1 97 ? 3.357 -6.174 -16.913 1.00 90.06 97 GLU A O 1
ATOM 744 N N . THR A 1 98 ? 2.613 -7.321 -15.146 1.00 88.25 98 THR A N 1
ATOM 745 C CA . THR A 1 98 ? 1.365 -7.757 -15.781 1.00 88.25 98 THR A CA 1
ATOM 746 C C . THR A 1 98 ? 0.375 -6.606 -15.991 1.00 88.25 98 THR A C 1
ATOM 748 O O . THR A 1 98 ? 0.480 -5.537 -15.385 1.00 88.25 98 THR A O 1
ATOM 751 N N . ILE A 1 99 ? -0.608 -6.815 -16.871 1.00 86.25 99 ILE A N 1
ATOM 752 C CA . ILE A 1 99 ? -1.685 -5.851 -17.124 1.00 86.25 99 ILE A CA 1
ATOM 753 C C . ILE A 1 99 ? -2.848 -6.155 -16.179 1.00 86.25 99 ILE A C 1
ATOM 755 O O . ILE A 1 99 ? -3.457 -7.224 -16.257 1.00 86.25 99 ILE A O 1
ATOM 759 N N . PHE A 1 100 ? -3.184 -5.200 -15.312 1.00 90.44 100 PHE A N 1
ATOM 760 C CA .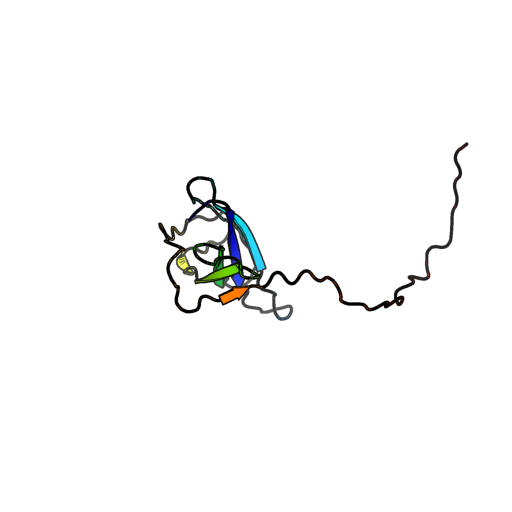 PHE A 1 100 ? -4.335 -5.305 -14.418 1.00 90.44 100 PHE A CA 1
ATOM 761 C C . PHE A 1 100 ? -5.597 -4.763 -15.093 1.00 90.44 100 PHE A C 1
ATOM 763 O O . PHE A 1 100 ? -5.581 -3.730 -15.766 1.00 90.44 100 PHE A O 1
ATOM 770 N N . ALA A 1 101 ? -6.728 -5.437 -14.885 1.00 88.25 101 ALA A N 1
ATOM 771 C CA . ALA A 1 101 ? -8.016 -4.916 -15.324 1.00 88.25 101 ALA A CA 1
ATOM 772 C C . ALA A 1 101 ? -8.315 -3.587 -14.608 1.00 88.25 101 ALA A C 1
ATOM 774 O O . ALA A 1 101 ? -8.165 -3.493 -13.391 1.00 88.25 101 ALA A O 1
ATOM 775 N N . LYS A 1 102 ? -8.776 -2.579 -15.361 1.00 89.81 102 LYS A N 1
ATOM 776 C CA . LYS A 1 102 ? -9.018 -1.207 -14.868 1.00 89.81 102 LYS A CA 1
ATOM 777 C C . LYS A 1 102 ?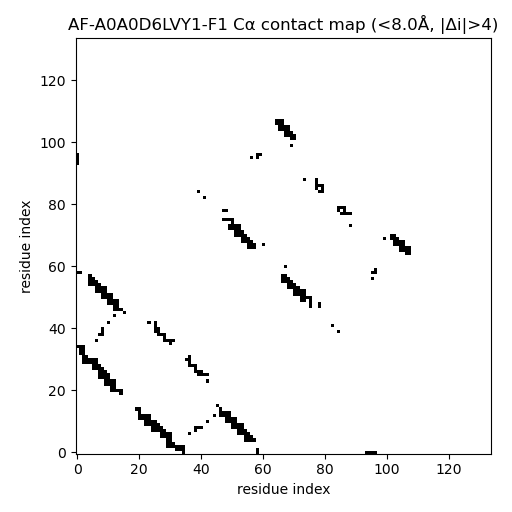 -7.761 -0.491 -14.351 1.00 89.81 102 LYS A C 1
ATOM 779 O O . LYS A 1 102 ? -7.875 0.423 -13.538 1.00 89.81 102 LYS A O 1
ATOM 784 N N . GLU A 1 103 ? -6.576 -0.888 -14.810 1.00 92.00 103 GLU A N 1
ATOM 785 C CA . GLU A 1 103 ? -5.380 -0.080 -14.595 1.00 92.00 103 GLU A CA 1
ATOM 786 C C . GLU A 1 103 ? -5.532 1.283 -15.285 1.00 92.00 103 GLU A C 1
ATOM 788 O O . GLU A 1 103 ? -5.949 1.385 -16.439 1.00 92.00 103 GLU A O 1
ATOM 793 N N . GLU A 1 104 ? -5.211 2.338 -14.547 1.00 92.94 104 GLU A N 1
ATOM 794 C CA . GLU A 1 104 ? -5.256 3.719 -15.007 1.00 92.94 104 GLU A CA 1
ATOM 795 C C . GLU A 1 104 ? -3.836 4.252 -15.214 1.00 92.94 104 GLU A C 1
ATOM 797 O O . GLU A 1 104 ? -2.848 3.648 -14.796 1.00 92.94 104 GLU A O 1
ATOM 802 N N . ARG A 1 105 ? -3.727 5.436 -15.815 1.00 91.88 105 ARG A N 1
ATOM 803 C CA . ARG A 1 105 ? -2.476 6.190 -15.874 1.00 91.88 105 ARG A CA 1
ATOM 804 C C . ARG A 1 105 ? -2.659 7.532 -15.188 1.00 91.88 105 ARG A C 1
ATOM 806 O O . ARG A 1 105 ? -3.592 8.262 -15.516 1.00 91.88 105 ARG A O 1
ATOM 813 N N . GLU A 1 106 ? -1.781 7.858 -14.247 1.00 90.19 106 GLU A N 1
ATOM 814 C CA . GLU A 1 106 ? -1.793 9.148 -13.562 1.00 90.19 106 GLU A CA 1
ATOM 815 C C . GLU A 1 106 ? -0.644 10.022 -14.058 1.00 90.19 106 GLU A C 1
ATOM 817 O O . GLU A 1 106 ? 0.527 9.651 -13.991 1.00 90.19 106 GLU A O 1
ATOM 822 N N . MET A 1 107 ? -0.989 11.189 -14.597 1.00 86.56 107 MET A N 1
ATOM 823 C CA . MET A 1 107 ? -0.015 12.143 -15.107 1.00 86.56 107 MET A CA 1
ATOM 824 C C . MET A 1 107 ? 0.472 13.022 -13.961 1.00 86.56 107 MET A C 1
ATOM 826 O O . MET A 1 107 ? -0.326 13.735 -13.353 1.00 86.56 107 MET A O 1
ATOM 830 N N . ILE A 1 108 ? 1.786 13.071 -13.739 1.00 64.56 108 ILE A N 1
ATOM 831 C CA . ILE A 1 108 ? 2.387 14.182 -12.999 1.00 64.56 108 ILE A CA 1
ATOM 832 C C . ILE A 1 108 ? 2.373 15.379 -13.949 1.00 64.56 108 ILE A C 1
ATOM 834 O O . ILE A 1 108 ? 3.345 15.670 -14.645 1.00 64.56 108 ILE A O 1
ATOM 838 N N . VAL A 1 109 ? 1.237 16.069 -14.036 1.00 57.16 109 VAL A N 1
ATOM 839 C CA . VAL A 1 109 ? 1.251 17.442 -14.531 1.00 57.16 109 VAL A CA 1
ATOM 840 C C . VAL A 1 109 ? 1.975 18.241 -13.464 1.00 57.16 109 VAL A C 1
ATOM 842 O O . VAL A 1 109 ? 1.389 18.609 -12.445 1.00 57.16 109 VAL A O 1
ATOM 845 N N . SER A 1 110 ? 3.261 18.526 -13.690 1.00 51.91 110 SER A N 1
ATOM 846 C CA . SER A 1 110 ? 3.833 19.704 -13.064 1.00 51.91 110 SER A CA 1
ATOM 847 C C . SER A 1 110 ? 2.864 20.827 -13.412 1.00 51.91 110 SER A C 1
ATOM 849 O O . SER A 1 110 ? 2.586 21.103 -14.583 1.00 51.91 110 SER A O 1
ATOM 851 N N . ARG A 1 111 ? 2.272 21.455 -12.397 1.00 53.81 111 ARG A N 1
ATOM 852 C CA . ARG A 1 111 ? 1.628 22.753 -12.571 1.00 53.81 111 ARG A CA 1
ATOM 853 C C . ARG A 1 111 ? 2.730 23.773 -12.870 1.00 53.81 111 ARG A C 1
ATOM 855 O O . ARG A 1 111 ? 2.873 24.763 -12.166 1.00 53.81 111 ARG A O 1
ATOM 862 N N . MET A 1 112 ? 3.520 23.552 -13.921 1.00 48.97 112 MET A N 1
ATOM 863 C CA . MET A 1 112 ? 4.133 24.629 -14.662 1.00 48.97 112 MET A CA 1
ATOM 864 C C . MET A 1 112 ? 2.941 25.351 -15.278 1.00 48.97 112 MET A C 1
ATOM 866 O O . MET A 1 112 ? 2.464 24.991 -16.355 1.00 48.97 112 MET A O 1
ATOM 870 N N . ARG A 1 113 ? 2.366 26.279 -14.501 1.00 53.28 113 ARG A N 1
ATOM 871 C CA . ARG A 1 113 ? 1.377 27.244 -14.966 1.00 53.28 113 ARG A CA 1
ATOM 872 C C . ARG A 1 113 ? 1.961 27.826 -16.248 1.00 53.28 113 ARG A C 1
ATOM 874 O O . ARG A 1 113 ? 2.892 28.625 -16.199 1.00 53.28 113 ARG A O 1
ATOM 881 N N . ARG A 1 114 ? 1.480 27.357 -17.400 1.00 53.75 114 ARG A N 1
ATOM 882 C CA . ARG A 1 114 ? 1.737 28.028 -18.669 1.00 53.75 114 ARG A CA 1
ATOM 883 C C . ARG A 1 114 ? 1.191 29.438 -18.477 1.00 53.75 114 ARG A C 1
ATOM 885 O O . ARG A 1 114 ? 0.012 29.565 -18.179 1.00 53.75 114 ARG A O 1
ATOM 892 N N . GLY A 1 115 ? 2.091 30.418 -18.541 1.00 52.03 115 GLY A N 1
ATOM 893 C CA . GLY A 1 115 ? 1.870 31.864 -18.586 1.00 52.03 115 GLY A CA 1
ATOM 894 C C . GLY A 1 115 ? 0.511 32.389 -18.118 1.00 52.03 115 GLY A C 1
ATOM 895 O O . GLY A 1 115 ? -0.490 32.255 -18.812 1.00 52.03 115 GLY A O 1
ATOM 896 N N . GLY A 1 116 ? 0.518 33.099 -16.996 1.00 37.97 116 GLY A N 1
ATOM 897 C CA . GLY A 1 116 ? -0.593 33.944 -16.581 1.00 37.97 116 GLY A CA 1
ATOM 898 C C . GLY A 1 116 ? -0.174 34.787 -15.391 1.00 37.97 116 GLY A C 1
ATOM 899 O O . GLY A 1 116 ? -0.266 34.335 -14.253 1.00 37.97 116 GLY A O 1
ATOM 900 N N . ILE A 1 117 ? 0.345 35.982 -15.668 1.00 51.78 117 ILE A N 1
ATOM 901 C CA . ILE A 1 117 ? 0.430 37.069 -14.694 1.00 51.78 117 ILE A CA 1
ATOM 902 C C . ILE A 1 117 ? -1.005 37.302 -14.216 1.00 51.78 117 ILE A C 1
ATOM 904 O O . ILE A 1 117 ? -1.800 37.854 -14.961 1.00 51.78 117 ILE A O 1
ATOM 908 N N . ASN A 1 118 ? -1.341 36.852 -13.011 1.00 41.59 118 ASN A N 1
ATOM 909 C CA . ASN A 1 118 ? -2.460 37.405 -12.257 1.00 41.59 118 ASN A CA 1
ATOM 910 C C . ASN A 1 118 ? -1.838 38.044 -11.026 1.00 41.59 118 ASN A C 1
ATOM 912 O O . ASN A 1 118 ? -1.676 37.425 -9.975 1.00 41.59 118 ASN A O 1
ATOM 916 N N . ALA A 1 119 ? -1.397 39.278 -11.243 1.00 43.00 119 ALA A N 1
ATOM 917 C CA . ALA A 1 119 ? -1.016 40.230 -10.223 1.00 43.00 119 ALA A CA 1
ATOM 918 C C . ALA A 1 119 ? -2.283 40.767 -9.540 1.00 43.00 119 ALA A C 1
ATOM 920 O O . ALA A 1 119 ? -2.501 41.962 -9.543 1.00 43.00 119 ALA A O 1
ATOM 921 N N . ASP A 1 120 ? -3.119 39.894 -8.978 1.00 42.53 120 ASP A N 1
ATOM 922 C CA . ASP A 1 120 ? -4.358 40.294 -8.303 1.00 42.53 120 ASP A CA 1
ATOM 923 C C . ASP A 1 120 ? -4.482 39.541 -6.979 1.00 42.53 120 ASP A C 1
ATOM 925 O O . ASP A 1 120 ? -5.344 38.693 -6.802 1.00 42.53 120 ASP A O 1
ATOM 929 N N . TYR A 1 121 ? -3.539 39.801 -6.077 1.00 41.56 121 TYR A N 1
ATOM 930 C CA . TYR A 1 121 ? -3.730 39.751 -4.624 1.00 41.56 121 TYR A CA 1
ATOM 931 C C . TYR A 1 121 ? -2.584 40.560 -4.001 1.00 41.56 121 TYR A C 1
ATOM 933 O O . TYR A 1 121 ? -1.680 40.038 -3.353 1.00 41.56 121 TYR A O 1
ATOM 941 N N . MET A 1 122 ? -2.574 41.863 -4.295 1.00 43.44 122 MET A N 1
ATOM 942 C CA . MET A 1 122 ? -1.878 42.819 -3.441 1.00 43.44 122 MET A CA 1
ATOM 943 C C . MET A 1 122 ? -2.744 42.963 -2.194 1.00 43.44 122 MET A C 1
ATOM 945 O O . MET A 1 122 ? -3.760 43.654 -2.218 1.00 43.44 122 MET A O 1
ATOM 949 N N . ASP A 1 123 ? -2.382 42.226 -1.148 1.00 42.47 123 ASP A N 1
ATOM 950 C CA . ASP A 1 123 ? -2.948 42.391 0.183 1.00 42.47 123 ASP A CA 1
ATOM 951 C C . ASP A 1 123 ? -2.517 43.772 0.692 1.00 42.47 123 ASP A C 1
ATOM 953 O O . ASP A 1 123 ? -1.369 44.004 1.086 1.00 42.47 123 ASP A O 1
ATOM 957 N N . ALA A 1 124 ? -3.415 44.739 0.536 1.00 47.81 124 ALA A N 1
ATOM 958 C CA . ALA A 1 124 ? -3.264 46.082 1.047 1.00 47.81 124 ALA A CA 1
ATOM 959 C C . ALA A 1 124 ? -3.594 46.046 2.537 1.00 47.81 124 ALA A C 1
ATOM 961 O O . ALA A 1 124 ? -4.719 46.350 2.891 1.00 47.81 124 ALA A O 1
ATOM 962 N N . ASP A 1 125 ? -2.637 45.616 3.364 1.00 46.81 125 ASP A N 1
ATOM 963 C CA . ASP A 1 125 ? -2.533 45.974 4.786 1.00 46.81 125 ASP A CA 1
ATOM 964 C C . ASP A 1 125 ? -1.262 45.371 5.412 1.00 46.81 125 ASP A C 1
ATOM 966 O O . ASP A 1 125 ? -1.269 44.368 6.125 1.00 46.81 125 ASP A O 1
ATOM 970 N N . LYS A 1 126 ? -0.121 46.032 5.183 1.00 44.00 126 LYS A N 1
ATOM 971 C CA . LYS A 1 126 ? 0.973 46.015 6.165 1.00 44.00 126 LYS A CA 1
ATOM 972 C C . LYS A 1 126 ? 1.767 47.318 6.131 1.00 44.00 126 LYS A C 1
ATOM 974 O O . LYS A 1 126 ? 2.886 47.405 5.633 1.00 44.00 126 LYS A O 1
ATOM 979 N N . SER A 1 127 ? 1.136 48.360 6.659 1.00 38.03 127 SER A N 1
ATOM 980 C CA . SER A 1 127 ? 1.785 49.593 7.098 1.00 38.03 127 SER A CA 1
ATOM 981 C C . SER A 1 127 ? 2.640 49.346 8.351 1.00 38.03 127 SER A C 1
ATOM 983 O O . SER A 1 127 ? 2.099 48.868 9.344 1.00 38.03 127 SER A O 1
ATOM 985 N N . GLY A 1 128 ? 3.916 49.761 8.322 1.00 34.03 128 GLY A N 1
ATOM 986 C CA . GLY A 1 128 ? 4.790 49.992 9.494 1.00 34.03 128 GLY A CA 1
ATOM 987 C C . GLY A 1 128 ? 5.287 48.721 10.206 1.00 34.03 128 GLY A C 1
ATOM 988 O O . GLY A 1 128 ? 4.552 47.758 10.349 1.00 34.03 128 GLY A O 1
ATOM 989 N N . SER A 1 129 ? 6.523 48.598 10.682 1.00 36.81 129 SER A N 1
ATOM 990 C CA . SER A 1 129 ? 7.526 49.590 11.067 1.00 36.81 129 SER A CA 1
ATOM 991 C C . SER A 1 129 ? 8.943 49.051 10.828 1.00 36.81 129 SER A C 1
ATOM 993 O O . SER A 1 129 ? 9.233 47.879 11.060 1.00 36.81 129 SER A O 1
ATOM 995 N N . SER A 1 130 ? 9.823 49.940 10.381 1.00 40.03 130 SER A N 1
ATOM 996 C CA . SER A 1 130 ? 11.277 49.805 10.356 1.00 40.03 130 SER A CA 1
ATOM 997 C C . SER A 1 130 ? 11.861 49.814 11.775 1.00 40.03 130 SER A C 1
ATOM 999 O O . SER A 1 130 ? 11.652 50.789 12.494 1.00 40.03 130 SER A O 1
ATOM 1001 N N . GLU A 1 131 ? 12.647 48.802 12.136 1.00 39.91 131 GLU A N 1
ATOM 1002 C CA . GLU A 1 131 ? 13.673 48.907 13.182 1.00 39.91 131 GLU A CA 1
ATOM 1003 C C . GLU A 1 131 ? 15.006 48.456 12.578 1.00 39.91 131 GLU A C 1
ATOM 1005 O O . GLU A 1 131 ? 15.223 47.289 12.253 1.00 39.91 131 GLU A O 1
ATOM 1010 N N . GLU A 1 132 ? 15.858 49.449 12.352 1.00 40.88 132 GLU A N 1
ATOM 1011 C CA . GLU A 1 132 ? 17.246 49.335 11.936 1.00 40.88 132 GLU A CA 1
ATOM 1012 C C . GLU A 1 132 ? 18.074 49.218 13.221 1.00 40.88 132 GLU A C 1
ATOM 1014 O O . GLU A 1 132 ? 18.027 50.097 14.079 1.00 40.88 132 GLU A O 1
ATOM 1019 N N . ASN A 1 133 ? 18.765 48.093 13.393 1.00 38.47 133 ASN A N 1
ATOM 1020 C CA . ASN A 1 133 ? 19.683 47.867 14.504 1.00 38.47 133 ASN A CA 1
ATOM 1021 C C . ASN A 1 133 ? 21.105 48.121 13.989 1.00 38.47 133 ASN A C 1
ATOM 1023 O O . ASN A 1 133 ? 21.686 47.242 13.343 1.00 38.47 133 ASN A O 1
ATOM 1027 N N . GLN A 1 134 ? 21.633 49.317 14.260 1.00 33.38 134 GLN A N 1
ATOM 1028 C CA . GLN A 1 134 ? 23.063 49.612 14.406 1.00 33.38 134 GLN A CA 1
ATOM 1029 C C . GLN A 1 134 ? 23.266 50.921 15.168 1.00 33.38 134 GLN A C 1
ATOM 1031 O O . GLN A 1 134 ? 22.630 51.929 14.795 1.00 33.38 134 GLN A O 1
#

Secondary structure (DSSP, 8-state):
--S--EEEEEEE---SSSS----EEEEEEE--TTS----------SS--EEEEEEEE-TT--S-SSEEEEEEEPPGGG--SSSS-S---------TTSPPTT-EEE--------S-------------------

pLDDT: mean 76.41, std 19.62, range [33.38, 94.5]

Nearest PDB structures (foldseek):
  5oq0-assembly1_A  TM=4.955E-01  e=5.027E-02  Homo sapiens

InterPro domains:
  IPR001534 Transthyretin-like [PF01060] (21-75)
  IPR001534 Transthyretin-like [PTHR21700] (19-109)
  IPR038479 Transthyretin-like superfamily [G3DSA:2.60.40.3330] (2-104)